Protein AF-A0A3S3J2R7-F1 (afdb_monomer)

Mean predicted aligned error: 2.65 Å

Secondary structure (DSSP, 8-state):
-EEE--GGGGG------EETTEE---S--THHHHHHHHHHHHTTPEEEPPP---SHHHHTTS-TTT-

Foldseek 3Di:
DAAEDDPCVQVPADQFDDDPHDTDGDPDHSVVVVVVVVVCVVVVHHYHYDDCPDCVVVCVPDPPVVD

Solvent-accessible surface area (backbone atoms only — not comparable to full-atom values): 4383 Å² total; per-residue (Å²): 107,80,43,76,52,58,80,74,66,53,73,63,63,66,79,81,33,76,54,98,92,39,82,41,83,52,86,72,45,49,69,58,55,56,53,50,52,50,51,39,50,75,71,68,34,50,79,40,70,67,81,89,75,71,62,61,74,54,56,74,77,45,57,79,92,79,108

pLDDT: mean 97.32, std 1.25, range [92.62, 98.56]

Radius of gyration: 15.94 Å; Cα contacts (8 Å, |Δi|>4): 53; chains: 1; bounding box: 32×32×33 Å

Nearest PDB structures (foldseek):
  3men-assembly1_B  TM=9.859E-01  e=1.437E-04  Burkholderia pseudomallei 1710b
  6phr-assembly1_A  TM=9.418E-01  e=1.063E-03  Marinobacter subterrani
  3q9b-assembly3_C  TM=9.322E-01  e=4.230E-03  Mycoplana ramosa
  3q9c-assembly1_I  TM=9.379E-01  e=3.948E-03  Mycoplana ramosa
  3ktb-assembly1_A  TM=3.701E-01  e=5.547E+00  Phocaeicola vulgatus ATCC 8482

Structure (mmCIF, N/CA/C/O backbone):
data_AF-A0A3S3J2R7-F1
#
_entry.id   AF-A0A3S3J2R7-F1
#
loop_
_atom_site.group_PDB
_atom_site.id
_atom_site.type_symbol
_atom_site.label_atom_id
_atom_site.label_alt_id
_atom_site.label_comp_id
_atom_site.label_asym_id
_atom_site.label_entity_id
_atom_site.label_seq_id
_atom_site.pdbx_PDB_ins_code
_atom_site.Cartn_x
_atom_site.Cartn_y
_atom_site.Cartn_z
_atom_site.occupancy
_atom_site.B_iso_or_equiv
_atom_site.auth_seq_id
_atom_site.auth_comp_id
_atom_site.auth_asym_id
_atom_site.auth_atom_id
_atom_site.pdbx_PDB_model_num
ATOM 1 N N . MET A 1 1 ? -17.464 3.406 9.105 1.00 92.62 1 M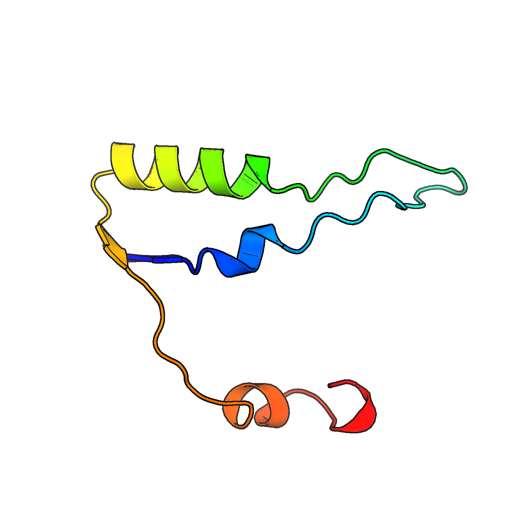ET A N 1
ATOM 2 C CA . MET A 1 1 ? -16.764 2.616 8.062 1.00 92.62 1 MET A CA 1
ATOM 3 C C . MET A 1 1 ? -15.357 2.301 8.561 1.00 92.62 1 MET A C 1
ATOM 5 O O . MET A 1 1 ? -14.867 3.041 9.409 1.00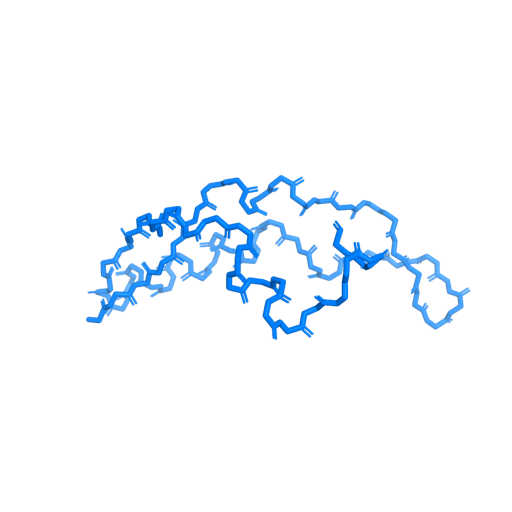 92.62 1 MET A O 1
ATOM 9 N N . LYS A 1 2 ? -14.745 1.203 8.103 1.00 97.00 2 LYS A N 1
ATOM 10 C CA . LYS A 1 2 ? -13.391 0.789 8.500 1.00 97.00 2 LYS A CA 1
ATOM 11 C C . LYS A 1 2 ? -12.396 1.062 7.374 1.00 97.00 2 LYS A C 1
ATOM 13 O O . LYS A 1 2 ? -12.738 0.872 6.210 1.00 97.00 2 LYS A O 1
ATOM 18 N N . ALA A 1 3 ? -11.186 1.464 7.731 1.00 98.19 3 ALA A N 1
ATOM 19 C CA . ALA A 1 3 ? -10.023 1.483 6.855 1.00 98.19 3 ALA A CA 1
ATOM 20 C C . ALA A 1 3 ? -9.029 0.430 7.355 1.00 98.19 3 ALA A C 1
ATOM 22 O O . ALA A 1 3 ? -8.805 0.335 8.559 1.00 98.19 3 ALA A O 1
ATOM 23 N N . PHE A 1 4 ? -8.431 -0.351 6.457 1.00 98.38 4 PHE A N 1
ATOM 24 C CA . PHE A 1 4 ? -7.423 -1.341 6.833 1.00 98.38 4 PHE A CA 1
ATOM 25 C C . PHE A 1 4 ? -6.033 -0.866 6.443 1.00 98.38 4 PHE A C 1
ATOM 27 O O . PHE A 1 4 ? -5.815 -0.446 5.309 1.00 98.38 4 PHE A O 1
ATOM 34 N N . TYR A 1 5 ? -5.096 -0.942 7.382 1.00 98.31 5 TYR A N 1
ATOM 35 C CA . TYR A 1 5 ? -3.727 -0.494 7.176 1.00 98.31 5 TYR A CA 1
ATOM 36 C C . TYR A 1 5 ? -2.733 -1.350 7.961 1.00 98.31 5 TYR A C 1
ATOM 38 O O . TYR A 1 5 ? -2.972 -1.710 9.113 1.00 98.31 5 TYR A O 1
ATOM 46 N N . ALA A 1 6 ? -1.605 -1.666 7.331 1.00 98.06 6 ALA A N 1
ATOM 47 C CA . ALA A 1 6 ? -0.481 -2.357 7.944 1.00 98.06 6 ALA A CA 1
ATOM 48 C C . ALA A 1 6 ? 0.766 -1.477 7.814 1.00 98.06 6 ALA A C 1
ATOM 50 O O . ALA A 1 6 ? 1.091 -1.028 6.718 1.00 98.06 6 ALA A O 1
ATOM 51 N N . GLU A 1 7 ? 1.462 -1.233 8.925 1.00 97.00 7 GLU A N 1
ATOM 52 C CA . GLU A 1 7 ? 2.630 -0.342 8.980 1.00 97.00 7 GLU A CA 1
ATOM 53 C C . GLU A 1 7 ? 3.747 -0.775 8.021 1.00 97.00 7 GLU A C 1
ATOM 55 O O . GLU A 1 7 ? 4.455 0.062 7.462 1.00 97.00 7 GLU A O 1
ATOM 60 N N . GLU A 1 8 ? 3.857 -2.082 7.771 1.00 97.25 8 GLU A N 1
ATOM 61 C CA . GLU A 1 8 ? 4.834 -2.673 6.862 1.00 97.25 8 GLU A CA 1
ATOM 62 C C . GLU A 1 8 ? 4.683 -2.193 5.411 1.00 97.25 8 GLU A C 1
ATOM 64 O O . GLU A 1 8 ? 5.659 -2.257 4.665 1.00 97.25 8 GLU A O 1
ATOM 69 N N . GLN A 1 9 ? 3.518 -1.660 5.019 1.00 96.81 9 GLN A N 1
ATOM 70 C CA . GLN A 1 9 ? 3.297 -1.082 3.687 1.00 96.81 9 GLN A CA 1
ATOM 71 C C . GLN A 1 9 ? 4.242 0.097 3.401 1.00 96.81 9 GLN A C 1
ATOM 73 O O . GLN A 1 9 ? 4.623 0.302 2.254 1.00 96.81 9 GLN A O 1
ATOM 78 N N . GLN A 1 10 ? 4.691 0.826 4.431 1.00 96.00 10 GLN A N 1
ATOM 79 C CA . GLN A 1 10 ? 5.615 1.961 4.271 1.00 96.00 10 GLN A CA 1
ATOM 80 C C . GLN A 1 10 ? 7.041 1.545 3.905 1.00 96.00 10 GLN A C 1
ATOM 82 O O . GLN A 1 10 ? 7.846 2.389 3.523 1.00 96.00 10 GLN A O 1
ATOM 87 N N . ARG A 1 11 ? 7.387 0.258 4.036 1.00 96.31 11 ARG A N 1
ATOM 88 C CA . ARG A 1 11 ? 8.748 -0.226 3.755 1.00 96.31 11 ARG A CA 1
ATOM 89 C C . ARG A 1 11 ? 9.088 -0.174 2.265 1.00 96.31 11 ARG A C 1
ATOM 91 O O . ARG A 1 11 ? 10.265 -0.227 1.914 1.00 96.31 11 ARG A O 1
ATOM 98 N N . HIS A 1 12 ? 8.082 -0.102 1.395 1.00 96.12 12 HIS A N 1
ATOM 99 C CA . HIS A 1 12 ? 8.288 0.058 -0.036 1.00 96.12 12 HIS A CA 1
ATOM 100 C C . HIS A 1 12 ? 8.513 1.537 -0.377 1.00 96.12 12 HIS A C 1
ATOM 102 O O . HIS A 1 12 ? 7.570 2.304 -0.525 1.00 96.12 12 HIS A O 1
ATOM 108 N N . ASP A 1 13 ? 9.782 1.927 -0.496 1.00 96.06 13 ASP A N 1
ATOM 109 C CA . ASP A 1 13 ? 10.191 3.294 -0.847 1.00 96.06 13 ASP A CA 1
ATOM 110 C C . ASP A 1 13 ? 11.350 3.281 -1.868 1.00 96.06 13 ASP A C 1
ATOM 112 O O . ASP A 1 13 ? 12.483 3.685 -1.565 1.00 96.06 13 ASP A O 1
ATOM 116 N N . PRO A 1 14 ? 11.128 2.739 -3.085 1.00 95.44 14 PRO A N 1
ATOM 117 C CA . PRO A 1 14 ? 12.181 2.662 -4.082 1.00 95.44 14 PRO A CA 1
ATOM 118 C C . PRO A 1 14 ? 12.546 4.058 -4.593 1.00 95.44 14 PRO A C 1
ATOM 120 O O . PRO A 1 14 ? 11.691 4.895 -4.893 1.00 95.44 14 PRO A O 1
ATOM 123 N N . LYS A 1 15 ? 13.856 4.293 -4.722 1.00 93.62 15 LYS A N 1
ATOM 124 C CA . LYS A 1 15 ? 14.428 5.575 -5.170 1.00 93.62 15 LYS A CA 1
ATOM 125 C C . LYS A 1 15 ? 14.677 5.642 -6.673 1.00 93.62 15 LYS A C 1
ATOM 127 O O . LYS A 1 15 ? 14.875 6.728 -7.207 1.00 93.62 15 LYS A O 1
ATOM 132 N N . ALA A 1 16 ? 14.663 4.495 -7.347 1.00 95.75 16 ALA A N 1
ATOM 133 C CA . ALA A 1 16 ? 14.816 4.406 -8.789 1.00 95.75 16 ALA A CA 1
ATOM 134 C C . ALA A 1 16 ? 13.439 4.344 -9.457 1.00 95.75 16 ALA 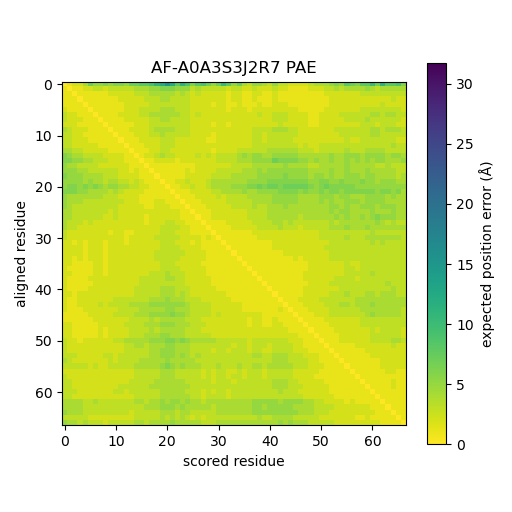A C 1
ATOM 136 O O . ALA A 1 16 ? 12.663 3.425 -9.206 1.00 95.75 16 ALA A O 1
ATOM 137 N N . PHE A 1 17 ? 13.157 5.310 -10.326 1.00 97.62 17 PHE A N 1
ATOM 138 C CA . PHE A 1 17 ? 11.967 5.325 -11.165 1.00 97.62 17 PHE A CA 1
ATOM 139 C C . PHE A 1 17 ? 12.332 5.914 -12.529 1.00 97.62 17 PHE A C 1
ATOM 141 O O . PHE A 1 17 ? 13.000 6.945 -12.609 1.00 97.62 17 PHE A O 1
ATOM 148 N N . LEU A 1 18 ? 11.940 5.231 -13.603 1.00 97.50 18 LEU A N 1
ATOM 149 C CA . LEU A 1 18 ? 12.212 5.626 -14.983 1.00 97.50 18 LEU A CA 1
ATOM 150 C C . LEU A 1 18 ? 10.876 5.874 -15.673 1.00 97.50 18 LEU A C 1
ATOM 152 O O . LEU A 1 18 ? 10.023 4.990 -15.709 1.00 97.50 18 LEU A O 1
ATOM 156 N N . SER A 1 19 ? 10.702 7.063 -16.237 1.00 97.56 19 SER A N 1
ATOM 157 C CA . SER A 1 19 ? 9.502 7.402 -16.996 1.00 97.56 19 SER A CA 1
ATOM 158 C C . SER A 1 19 ? 9.864 8.313 -18.158 1.00 97.56 19 SER A C 1
ATOM 160 O O . SER A 1 19 ? 10.742 9.169 -18.038 1.00 97.56 19 SER A O 1
ATOM 162 N N . SER A 1 20 ? 9.229 8.087 -19.308 1.00 96.75 20 SER A N 1
ATOM 163 C CA . SER A 1 20 ? 9.478 8.842 -20.545 1.00 96.75 20 SER A CA 1
ATOM 164 C C . SER A 1 20 ? 10.964 8.924 -20.935 1.00 96.75 20 SER A C 1
ATOM 166 O O . SER A 1 20 ? 11.431 9.944 -21.432 1.00 96.75 20 SER A O 1
ATOM 168 N N . GLY A 1 21 ? 11.716 7.845 -2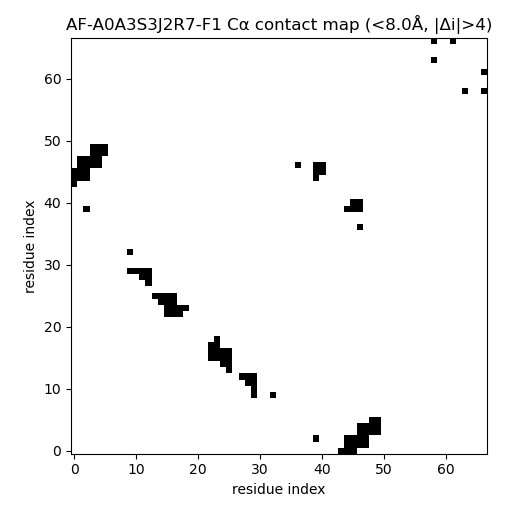0.689 1.00 97.69 21 GLY A N 1
ATOM 169 C CA . GLY A 1 21 ? 13.125 7.721 -21.076 1.00 97.69 21 GLY A CA 1
ATOM 170 C C . GLY A 1 21 ? 14.141 8.378 -20.134 1.00 97.69 21 GLY A C 1
ATOM 171 O O . GLY A 1 21 ? 15.326 8.371 -20.454 1.00 97.69 21 GLY A O 1
ATOM 172 N N . ALA A 1 22 ? 13.726 8.910 -18.979 1.00 97.62 22 ALA A N 1
ATOM 173 C CA . ALA A 1 22 ? 14.633 9.546 -18.022 1.00 97.62 22 ALA A CA 1
ATOM 174 C C . ALA A 1 22 ? 14.324 9.162 -16.564 1.00 97.62 22 ALA A C 1
ATOM 176 O O . ALA A 1 22 ? 13.172 8.842 -16.246 1.00 97.62 22 ALA A O 1
ATOM 177 N N . PRO A 1 23 ? 15.326 9.183 -15.659 1.00 97.88 23 PRO A N 1
ATOM 178 C CA . PRO A 1 23 ? 15.083 9.061 -14.228 1.00 97.88 23 PRO A CA 1
ATOM 179 C C . PRO A 1 23 ? 14.130 10.159 -13.753 1.00 97.88 23 PRO A C 1
ATOM 181 O O . PRO A 1 23 ? 14.311 11.332 -14.076 1.00 97.88 23 PRO A O 1
ATOM 184 N N . GLN A 1 24 ? 13.118 9.774 -12.988 1.00 97.19 24 GLN A N 1
ATOM 185 C CA . GLN A 1 24 ? 12.127 10.674 -12.414 1.00 97.19 24 GLN A CA 1
ATOM 186 C C . GLN A 1 24 ? 11.988 10.403 -10.914 1.00 97.19 24 GLN A C 1
ATOM 188 O O . GLN A 1 24 ? 12.299 9.302 -10.454 1.00 97.19 24 GLN A O 1
ATOM 193 N N . PRO A 1 25 ? 11.492 11.367 -10.122 1.00 94.00 25 PRO A N 1
ATOM 194 C CA . PRO A 1 25 ? 11.078 11.085 -8.756 1.00 94.00 25 PRO A CA 1
ATOM 195 C C . PRO A 1 25 ? 9.975 10.023 -8.747 1.00 94.00 25 PRO A C 1
ATOM 197 O O . PRO A 1 25 ? 9.021 10.124 -9.518 1.00 94.00 25 PRO A O 1
ATOM 200 N N . ASN A 1 26 ? 10.077 9.036 -7.857 1.00 95.69 26 ASN A N 1
ATOM 201 C CA . ASN A 1 26 ? 9.008 8.062 -7.681 1.00 95.69 26 ASN A CA 1
ATOM 202 C C . ASN A 1 26 ? 7.723 8.780 -7.206 1.00 95.69 26 ASN A C 1
ATOM 204 O O . ASN A 1 26 ? 7.772 9.479 -6.186 1.00 95.69 26 ASN A O 1
ATOM 208 N N . PRO A 1 27 ? 6.593 8.669 -7.931 1.00 94.50 27 PRO A N 1
ATOM 209 C CA . PRO A 1 27 ? 5.328 9.268 -7.513 1.00 94.50 27 PRO A CA 1
ATOM 210 C C . PRO A 1 27 ? 4.651 8.501 -6.368 1.00 94.50 27 PRO A C 1
ATOM 212 O O . PRO A 1 27 ? 3.815 9.070 -5.670 1.00 94.50 27 PRO A O 1
ATOM 215 N N . GLU A 1 28 ? 4.988 7.225 -6.178 1.00 96.00 28 GLU A N 1
ATOM 216 C CA . GLU A 1 28 ? 4.451 6.338 -5.149 1.00 96.00 28 GLU A CA 1
ATOM 217 C C . GLU A 1 28 ? 5.399 6.354 -3.943 1.00 96.00 28 GLU A C 1
ATOM 219 O O . GLU A 1 28 ? 6.464 5.742 -3.972 1.00 96.00 28 GLU A O 1
ATOM 224 N N . LYS A 1 29 ? 5.055 7.141 -2.919 1.00 96.06 29 LYS A N 1
ATOM 225 C CA . LYS A 1 29 ? 5.897 7.358 -1.739 1.00 96.06 29 LYS A CA 1
ATOM 226 C C . LYS A 1 29 ? 5.118 7.138 -0.438 1.00 96.06 29 LYS A C 1
ATOM 228 O O . LYS A 1 29 ? 3.905 7.391 -0.433 1.00 96.06 29 LYS A O 1
ATOM 233 N N . PRO A 1 30 ? 5.795 6.791 0.675 1.00 96.62 30 PRO A N 1
ATOM 234 C CA . PRO A 1 30 ? 5.152 6.580 1.975 1.00 96.62 30 PRO A CA 1
ATOM 235 C C . PRO A 1 30 ? 4.258 7.740 2.443 1.00 96.62 30 PRO A C 1
ATOM 237 O O . PRO A 1 30 ? 3.186 7.510 3.000 1.00 96.62 30 PRO A O 1
ATOM 240 N N . GLU A 1 31 ? 4.592 8.994 2.131 1.00 96.94 31 GLU A N 1
ATOM 241 C CA . GLU A 1 31 ? 3.800 10.157 2.562 1.00 96.94 31 GLU A CA 1
ATOM 242 C C . GLU A 1 31 ? 2.367 10.149 1.990 1.00 96.94 31 GLU A C 1
ATOM 244 O O . GLU A 1 31 ? 1.469 10.819 2.511 1.00 96.94 31 GLU A O 1
ATOM 249 N N . ARG A 1 32 ? 2.107 9.385 0.919 1.00 97.62 32 ARG A N 1
ATOM 250 C CA . ARG A 1 32 ? 0.750 9.194 0.388 1.00 97.62 32 ARG A CA 1
ATOM 251 C C . ARG A 1 32 ? -0.151 8.495 1.399 1.00 97.62 32 ARG A C 1
ATOM 253 O O . ARG A 1 32 ? -1.298 8.916 1.561 1.00 97.62 32 AR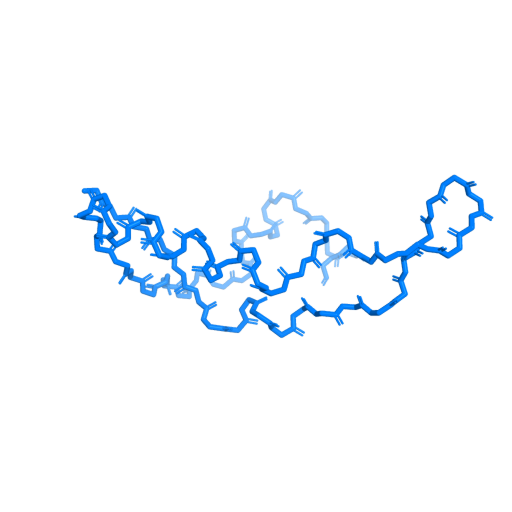G A O 1
ATOM 260 N N . VAL A 1 33 ? 0.344 7.462 2.086 1.00 97.62 33 VAL A N 1
ATOM 261 C CA . VAL A 1 33 ? -0.473 6.735 3.065 1.00 97.62 33 VAL A CA 1
ATOM 262 C C . VAL A 1 33 ? -0.710 7.569 4.319 1.00 97.62 33 VAL A C 1
ATOM 264 O O . VAL A 1 33 ? -1.825 7.573 4.831 1.00 97.62 33 VAL A O 1
ATOM 267 N N . GLU A 1 34 ? 0.262 8.377 4.747 1.00 97.00 34 GLU A N 1
ATOM 268 C CA . GLU A 1 34 ? 0.089 9.316 5.865 1.00 97.00 34 GLU A CA 1
ATOM 269 C C . GLU A 1 34 ? -1.075 10.287 5.617 1.00 97.00 34 GLU A C 1
ATOM 271 O O . GLU A 1 34 ? -1.953 10.463 6.468 1.00 97.00 34 GLU A O 1
ATOM 276 N N . ARG A 1 35 ? -1.136 10.870 4.411 1.00 98.12 35 ARG A N 1
ATOM 277 C CA . ARG A 1 35 ? -2.222 11.775 4.003 1.00 98.12 35 ARG A CA 1
ATOM 278 C C . ARG A 1 35 ? -3.575 11.067 3.965 1.00 98.12 35 ARG A C 1
ATOM 280 O O . ARG A 1 35 ? -4.567 11.632 4.424 1.00 98.12 35 ARG A O 1
ATOM 287 N N . LEU A 1 36 ? -3.623 9.836 3.455 1.00 97.88 36 LEU A N 1
ATOM 288 C CA . LEU A 1 36 ? -4.854 9.040 3.410 1.00 97.88 36 LEU A CA 1
ATOM 289 C C . LEU A 1 36 ? -5.334 8.641 4.810 1.00 97.88 36 LEU A C 1
ATOM 291 O O . LEU A 1 36 ? -6.526 8.736 5.088 1.00 97.88 36 LEU A O 1
ATOM 295 N N . LEU A 1 37 ? -4.427 8.250 5.708 1.00 98.12 37 LEU A N 1
ATOM 296 C CA . LEU A 1 37 ? -4.754 7.928 7.098 1.00 98.12 37 LEU A CA 1
ATOM 297 C C . LEU A 1 37 ? -5.262 9.154 7.855 1.00 98.12 37 LEU A C 1
ATOM 299 O O . LEU A 1 37 ? -6.220 9.040 8.619 1.00 98.12 37 LEU A O 1
ATOM 303 N N . SER A 1 38 ? -4.655 10.321 7.625 1.00 98.38 38 SER A N 1
ATOM 304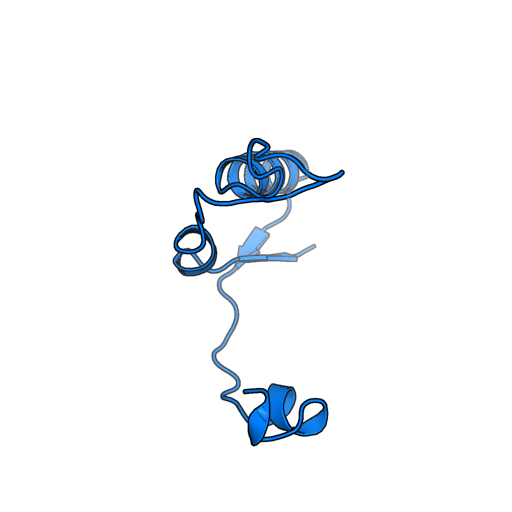 C CA . SER A 1 38 ? -5.148 11.595 8.152 1.00 98.38 38 SER A CA 1
ATOM 305 C C . SER A 1 38 ? -6.577 11.866 7.671 1.00 98.38 38 SER A C 1
ATOM 307 O O . SER A 1 38 ? -7.480 12.026 8.491 1.00 98.38 38 SER A O 1
ATOM 309 N N . GLY A 1 39 ? -6.820 11.783 6.357 1.00 98.44 39 GLY A N 1
ATOM 310 C CA . GLY A 1 39 ? -8.155 11.958 5.779 1.00 98.44 39 GLY A CA 1
ATOM 311 C C . GLY A 1 39 ? -9.187 10.958 6.312 1.00 98.44 39 GLY A C 1
ATOM 312 O O . GLY A 1 39 ? -10.299 11.351 6.660 1.00 98.44 39 GLY A O 1
ATOM 313 N N . ALA A 1 40 ? -8.817 9.681 6.450 1.00 98.31 40 ALA A N 1
ATOM 314 C CA . ALA A 1 40 ? -9.686 8.649 7.011 1.00 98.31 40 ALA A CA 1
ATOM 315 C C . ALA A 1 40 ? -10.080 8.965 8.462 1.00 98.31 40 ALA A C 1
ATOM 317 O O . ALA A 1 40 ? -11.256 8.876 8.817 1.00 98.31 40 ALA A O 1
ATOM 318 N N . ARG A 1 41 ? -9.119 9.396 9.289 1.00 97.94 41 ARG A N 1
ATOM 319 C CA . ARG A 1 41 ? -9.373 9.814 10.676 1.00 97.94 41 ARG A CA 1
ATOM 320 C C . ARG A 1 41 ? -10.266 11.053 10.734 1.00 97.94 41 ARG A C 1
ATOM 322 O O . ARG A 1 41 ? -11.223 11.060 11.501 1.00 97.94 41 ARG A O 1
ATOM 329 N N . SER A 1 42 ? -10.009 12.063 9.902 1.00 98.50 42 SER A N 1
ATOM 330 C CA . SER A 1 42 ? -10.850 13.267 9.806 1.00 98.50 42 SER A CA 1
ATOM 331 C C . SER A 1 42 ? -12.282 12.956 9.367 1.00 98.50 42 SER A C 1
ATOM 333 O O . SER A 1 42 ? -13.214 13.615 9.814 1.00 98.50 42 SER A O 1
ATOM 335 N N . ALA A 1 43 ? -12.469 11.929 8.539 1.00 98.38 43 ALA A N 1
ATOM 336 C CA . ALA A 1 43 ? -13.779 11.435 8.127 1.00 98.38 43 ALA A CA 1
ATOM 337 C C . ALA A 1 43 ? -14.451 10.505 9.164 1.00 98.38 43 ALA A C 1
ATOM 339 O O . ALA A 1 43 ? -15.529 9.973 8.902 1.00 98.38 43 ALA A O 1
ATOM 340 N N . GLY A 1 44 ? -13.840 10.289 10.335 1.00 98.38 44 GLY A N 1
ATOM 341 C CA . GLY A 1 44 ? -14.400 9.463 11.408 1.00 98.38 44 GLY A CA 1
ATOM 342 C C . GLY A 1 44 ? -14.315 7.952 11.162 1.00 98.38 44 GLY A C 1
ATOM 343 O O . GLY A 1 44 ? -15.088 7.192 11.748 1.00 98.38 44 GLY A O 1
ATOM 344 N N . LEU A 1 45 ? -13.414 7.489 10.288 1.00 98.44 45 LEU A N 1
ATOM 345 C CA . LEU A 1 45 ? -13.196 6.059 10.062 1.00 98.44 45 LEU A CA 1
ATOM 346 C C . LEU A 1 45 ? -12.286 5.467 11.142 1.00 98.44 45 LEU A C 1
ATOM 348 O O . LEU A 1 45 ? -11.296 6.069 11.560 1.00 98.44 45 LEU A O 1
ATOM 352 N N . THR A 1 46 ? -12.581 4.228 11.529 1.00 98.19 46 THR A N 1
ATOM 353 C CA . THR A 1 46 ? -11.683 3.419 12.358 1.00 98.19 46 THR A CA 1
ATOM 354 C C . THR A 1 46 ? -10.616 2.788 11.471 1.00 98.19 46 THR A C 1
ATOM 356 O O . THR A 1 46 ? -10.951 2.145 10.475 1.00 98.19 46 THR A O 1
ATOM 359 N N . VAL A 1 47 ? -9.343 2.958 11.829 1.00 97.94 47 VAL A N 1
ATOM 360 C CA . VAL A 1 47 ? -8.223 2.292 11.154 1.00 97.94 47 VAL A CA 1
ATOM 361 C C . VAL A 1 47 ? -7.894 1.001 11.901 1.00 97.94 47 VAL A C 1
ATOM 363 O O . VAL A 1 47 ? -7.586 1.041 13.089 1.00 97.94 47 VAL A O 1
ATOM 366 N N . GLU A 1 48 ? -7.949 -0.131 11.209 1.00 98.38 48 GLU A N 1
ATOM 367 C CA . GLU A 1 48 ? -7.698 -1.464 11.761 1.00 98.38 48 GLU A CA 1
ATOM 368 C C . GLU A 1 48 ? -6.538 -2.150 11.034 1.00 98.38 48 GLU A C 1
ATOM 370 O O . GLU A 1 48 ? -6.314 -1.946 9.839 1.00 98.38 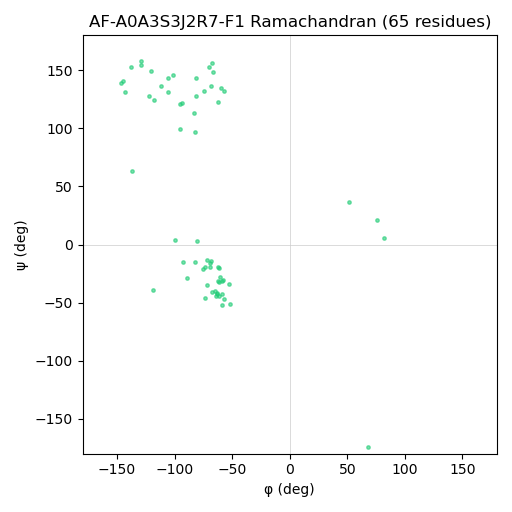48 GLU A O 1
ATOM 375 N N . ARG A 1 49 ? -5.804 -3.008 11.745 1.00 97.94 49 ARG A N 1
ATOM 376 C CA . ARG A 1 49 ? -4.801 -3.872 11.118 1.00 97.94 49 ARG A CA 1
ATOM 377 C C . ARG A 1 49 ? -5.508 -5.013 10.373 1.00 97.94 49 ARG A C 1
ATOM 379 O O . ARG A 1 49 ? -6.382 -5.645 10.969 1.00 97.94 49 ARG A O 1
ATOM 386 N N . PRO A 1 50 ? -5.151 -5.314 9.110 1.00 98.00 50 PRO A N 1
ATOM 387 C CA . PRO A 1 50 ? -5.703 -6.476 8.425 1.00 98.00 50 PRO A CA 1
ATOM 388 C C . PRO A 1 50 ? -5.223 -7.782 9.075 1.00 98.00 50 PRO A C 1
ATOM 390 O O . PRO A 1 50 ? -4.104 -7.867 9.587 1.00 98.00 50 PRO A O 1
ATOM 393 N N . GLY A 1 51 ? -6.066 -8.816 9.031 1.00 97.69 51 GLY A N 1
ATOM 394 C CA . GLY A 1 51 ? -5.667 -10.170 9.411 1.00 97.69 51 GLY A CA 1
ATOM 395 C C . GLY A 1 51 ? -4.650 -10.760 8.428 1.00 97.69 51 GLY A C 1
ATOM 396 O O . GLY A 1 51 ? -4.587 -10.365 7.265 1.00 97.69 51 GLY A O 1
ATOM 397 N N . ASN A 1 52 ? -3.850 -11.727 8.884 1.00 97.56 52 ASN A N 1
ATOM 398 C CA . ASN A 1 52 ? -2.978 -12.492 7.995 1.00 97.56 52 ASN A CA 1
ATOM 399 C C . ASN A 1 52 ? -3.777 -13.635 7.350 1.00 97.56 52 ASN A C 1
ATOM 401 O O . ASN A 1 52 ? -4.186 -14.565 8.041 1.00 97.56 52 ASN A O 1
ATOM 405 N N . HIS A 1 53 ? -3.978 -13.566 6.035 1.00 97.69 53 HIS A N 1
ATOM 406 C CA . HIS A 1 53 ? -4.713 -14.572 5.261 1.00 97.69 53 HIS A CA 1
ATOM 407 C C . HIS A 1 53 ? -3.800 -15.573 4.525 1.00 97.69 53 HIS A C 1
ATOM 409 O O . HIS A 1 53 ? -4.291 -16.433 3.795 1.00 97.69 53 HIS A O 1
ATOM 415 N N . GLY A 1 54 ? -2.479 -15.480 4.718 1.00 97.75 54 GLY A N 1
ATOM 416 C CA . GLY A 1 54 ? -1.488 -16.288 4.007 1.00 97.75 54 GLY A CA 1
ATOM 417 C C . GLY A 1 54 ? -1.397 -15.962 2.510 1.00 97.75 54 GLY A C 1
ATOM 418 O O . GLY A 1 54 ? -2.031 -15.034 2.012 1.00 97.75 54 GLY A O 1
ATOM 419 N N . LEU A 1 55 ? -0.595 -16.744 1.782 1.00 97.88 55 LEU A N 1
ATOM 420 C CA . LEU A 1 55 ? -0.402 -16.570 0.335 1.00 97.88 55 LEU A CA 1
ATOM 421 C C . LEU A 1 55 ? -1.506 -17.215 -0.512 1.00 97.88 55 LEU A C 1
ATOM 423 O O . LEU A 1 55 ? -1.622 -16.891 -1.688 1.00 97.88 55 LEU A O 1
ATOM 427 N N . GLY A 1 56 ? -2.333 -18.092 0.068 1.00 98.38 56 GLY A N 1
ATOM 428 C CA . GLY A 1 56 ? -3.380 -18.825 -0.654 1.00 98.38 56 GLY A CA 1
ATOM 429 C C . GLY A 1 56 ? -4.304 -17.927 -1.491 1.00 98.38 56 GLY A C 1
ATOM 430 O O . GLY A 1 56 ? -4.434 -18.171 -2.688 1.00 98.38 56 GLY A O 1
ATOM 431 N N . PRO A 1 57 ? -4.894 -16.855 -0.923 1.00 98.50 57 PRO A N 1
ATOM 432 C CA . PRO A 1 57 ? -5.737 -15.935 -1.690 1.00 98.50 57 PRO A CA 1
ATOM 433 C C . PRO A 1 57 ? -5.001 -15.196 -2.817 1.00 98.50 57 PRO A C 1
ATOM 435 O O . PRO A 1 57 ? -5.605 -14.901 -3.842 1.00 98.50 57 PRO A O 1
ATOM 438 N N . ILE A 1 58 ? -3.707 -14.909 -2.647 1.00 98.38 58 ILE A N 1
ATOM 439 C CA . ILE A 1 58 ? -2.882 -14.253 -3.671 1.00 98.38 58 ILE A CA 1
ATOM 440 C C . ILE A 1 58 ? -2.568 -15.246 -4.806 1.00 98.38 58 ILE A C 1
ATOM 442 O O . ILE A 1 58 ? -2.748 -14.930 -5.982 1.00 98.38 58 ILE A O 1
ATOM 446 N N . ALA A 1 59 ? -2.175 -16.474 -4.456 1.00 98.38 59 ALA A N 1
ATOM 447 C CA . ALA A 1 59 ? -1.875 -17.561 -5.391 1.00 98.38 59 ALA A CA 1
ATOM 448 C C . ALA A 1 59 ? -3.110 -18.102 -6.134 1.00 98.38 59 ALA A C 1
ATOM 450 O O . ALA A 1 59 ? -2.976 -18.787 -7.141 1.00 98.38 59 ALA A O 1
ATOM 451 N N . ALA A 1 60 ? -4.321 -17.778 -5.675 1.00 98.50 60 ALA A N 1
ATOM 452 C CA . ALA A 1 60 ? -5.547 -18.063 -6.418 1.00 98.50 60 ALA A CA 1
ATOM 453 C C . ALA A 1 60 ? -5.687 -17.211 -7.698 1.00 98.50 60 ALA A C 1
ATOM 455 O O . ALA A 1 60 ? -6.517 -17.527 -8.549 1.00 98.50 60 ALA A O 1
ATOM 456 N N . VAL A 1 61 ? -4.904 -16.132 -7.824 1.00 98.50 61 VAL A N 1
ATOM 457 C CA . VAL A 1 61 ? -4.948 -15.186 -8.952 1.00 98.50 61 VAL A CA 1
ATOM 458 C C . VAL A 1 61 ? -3.620 -15.139 -9.707 1.00 98.50 61 VAL A C 1
ATOM 460 O O . VAL A 1 61 ? -3.613 -15.052 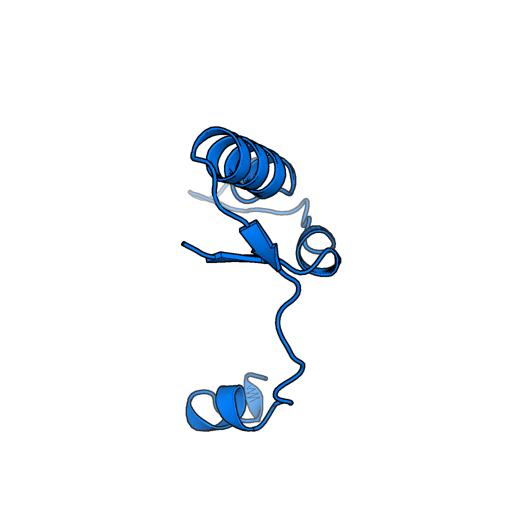-10.933 1.00 98.50 61 VAL A O 1
ATOM 463 N N . HIS A 1 62 ? -2.498 -15.193 -8.988 1.00 98.56 62 HIS A N 1
ATOM 464 C CA . HIS A 1 62 ? -1.158 -15.075 -9.557 1.00 98.56 62 HIS A CA 1
ATOM 465 C C . HIS A 1 62 ? -0.466 -16.431 -9.693 1.00 98.56 62 HIS A C 1
ATOM 467 O O . HIS A 1 62 ? -0.628 -17.307 -8.843 1.00 98.56 62 HIS A O 1
ATOM 473 N N . THR A 1 63 ? 0.341 -16.589 -10.746 1.00 98.19 63 THR A N 1
ATOM 474 C CA . THR A 1 63 ? 1.146 -17.800 -10.932 1.00 98.19 63 THR A CA 1
ATOM 475 C C . THR A 1 63 ? 2.272 -17.877 -9.896 1.00 98.19 63 THR A C 1
ATOM 477 O O . THR A 1 63 ? 2.756 -16.833 -9.446 1.00 98.19 63 THR A O 1
ATOM 480 N N . PRO A 1 64 ? 2.739 -19.086 -9.539 1.00 97.12 64 PRO A N 1
ATOM 481 C CA . PRO A 1 64 ? 3.837 -19.251 -8.590 1.00 97.12 64 PRO 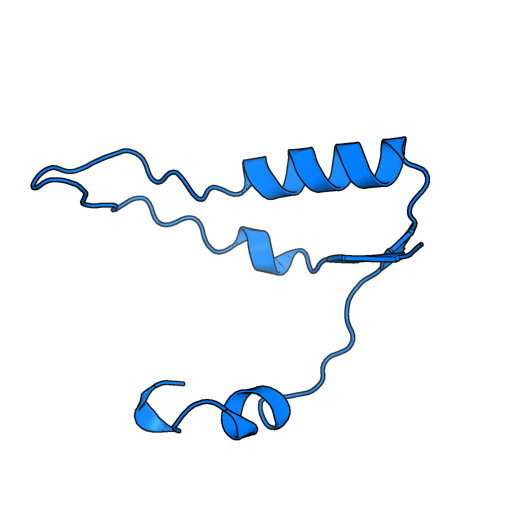A CA 1
ATOM 482 C C . PRO A 1 64 ? 5.144 -18.576 -9.015 1.00 97.12 64 PRO A C 1
ATOM 484 O O . PRO A 1 64 ? 5.886 -18.133 -8.158 1.00 97.12 64 PRO A O 1
ATOM 487 N N . GLU A 1 65 ? 5.436 -18.482 -10.314 1.00 97.75 65 GLU A N 1
ATOM 488 C CA . GLU A 1 65 ? 6.678 -17.881 -10.824 1.00 97.75 65 GLU A CA 1
ATOM 489 C C . GLU A 1 65 ? 6.696 -16.352 -10.712 1.00 97.75 65 GLU A C 1
ATOM 491 O O . GLU A 1 65 ? 7.759 -15.740 -10.809 1.00 97.75 65 GLU A O 1
ATOM 496 N N . TYR A 1 66 ? 5.523 -15.733 -10.570 1.00 97.81 66 TYR A N 1
ATOM 497 C CA . TYR A 1 66 ? 5.399 -14.290 -10.385 1.00 97.81 66 TYR A CA 1
ATOM 498 C C . TYR A 1 66 ? 5.451 -13.876 -8.907 1.00 97.81 66 TYR A C 1
ATOM 500 O O . TYR A 1 66 ? 5.855 -12.749 -8.615 1.00 97.81 66 TYR A O 1
ATOM 508 N N . LEU A 1 67 ? 5.015 -14.755 -7.998 1.00 96.00 67 LEU A N 1
ATOM 509 C CA . LEU A 1 67 ? 4.992 -14.523 -6.548 1.00 96.00 67 LEU A CA 1
ATOM 510 C C . LEU A 1 67 ? 6.360 -14.736 -5.898 1.00 96.00 67 LEU A C 1
ATOM 512 O O . LEU A 1 67 ? 6.668 -13.944 -4.978 1.00 96.00 67 LEU A O 1
#

Sequence (67 aa):
MKAFYAEEQQRHDPKAFLSSGAPQPNPEKPERVERLLSGARSAGLTVERPGNHGLGPIAAVHTPEYL